Protein AF-A0A942PBW8-F1 (afdb_monomer)

Mean predicted aligned error: 14.16 Å

Structure (mmCIF, N/CA/C/O backbone):
data_AF-A0A942PBW8-F1
#
_entry.id   AF-A0A942PBW8-F1
#
loop_
_atom_site.group_PDB
_atom_site.id
_atom_site.type_symbol
_atom_site.label_atom_id
_atom_site.label_alt_id
_atom_site.label_comp_id
_atom_site.label_asym_id
_atom_site.label_entity_id
_atom_site.label_seq_id
_atom_site.pdbx_PDB_ins_code
_atom_site.Cartn_x
_atom_site.Cartn_y
_atom_site.Cartn_z
_atom_site.occupancy
_atom_site.B_iso_or_equiv
_atom_site.auth_seq_id
_atom_site.auth_comp_id
_atom_site.auth_asym_id
_atom_site.auth_atom_id
_atom_site.pdbx_PDB_model_num
ATOM 1 N N . MET A 1 1 ? 40.228 2.435 39.589 1.00 56.84 1 MET A N 1
ATOM 2 C CA . MET A 1 1 ? 38.760 2.291 39.414 1.00 56.84 1 MET A CA 1
ATOM 3 C C . MET A 1 1 ? 38.176 3.250 38.372 1.00 56.84 1 MET A C 1
ATOM 5 O O . MET A 1 1 ? 37.402 2.795 37.544 1.00 56.84 1 MET A O 1
ATOM 9 N N . LYS A 1 2 ? 38.575 4.533 38.343 1.00 53.69 2 LYS A N 1
ATOM 10 C CA . LYS A 1 2 ? 38.018 5.572 37.445 1.00 53.69 2 LYS A CA 1
ATOM 11 C C . LYS A 1 2 ? 38.124 5.253 35.937 1.00 53.69 2 LYS A C 1
ATOM 13 O O . LYS A 1 2 ? 37.176 5.472 35.195 1.00 53.69 2 LYS A O 1
ATOM 18 N N . TYR A 1 3 ? 39.224 4.639 35.500 1.00 70.75 3 TYR A N 1
ATOM 19 C CA . TYR A 1 3 ? 39.458 4.311 34.082 1.00 70.75 3 TYR A CA 1
ATOM 20 C C . TYR A 1 3 ? 38.631 3.126 33.557 1.00 70.75 3 TYR A C 1
ATOM 22 O O . TYR A 1 3 ? 38.399 3.025 32.358 1.00 70.75 3 TYR A O 1
ATOM 30 N N . LYS A 1 4 ? 38.135 2.251 34.446 1.00 67.19 4 LYS A N 1
ATOM 31 C CA . LYS A 1 4 ? 37.284 1.113 34.054 1.00 67.19 4 LYS A CA 1
ATOM 32 C C . LYS A 1 4 ? 35.895 1.583 33.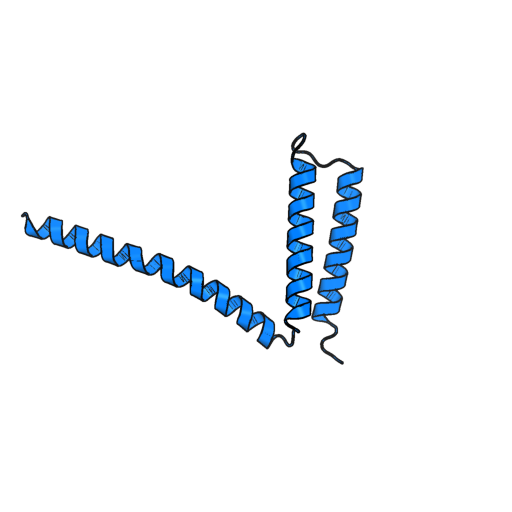609 1.00 67.19 4 LYS A C 1
ATOM 34 O O . LYS A 1 4 ? 35.336 1.031 32.672 1.00 67.19 4 LYS A O 1
ATOM 39 N N . ILE A 1 5 ? 35.374 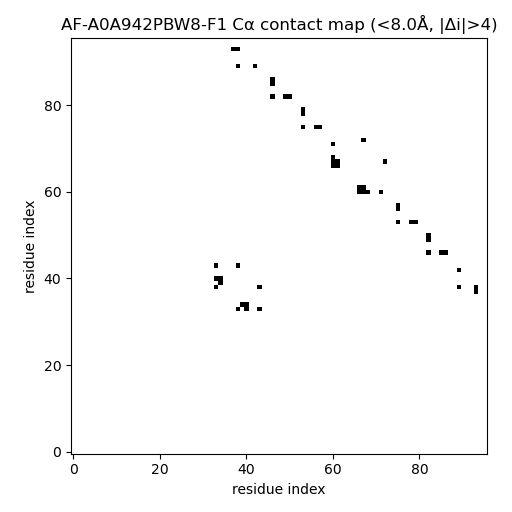2.635 34.244 1.00 73.88 5 ILE A N 1
ATOM 40 C CA . ILE A 1 5 ? 34.071 3.226 33.905 1.00 73.88 5 ILE A CA 1
ATOM 41 C C . ILE A 1 5 ? 34.147 3.940 32.549 1.00 73.88 5 ILE A C 1
ATOM 43 O O . ILE A 1 5 ? 33.272 3.750 31.710 1.00 73.88 5 ILE A O 1
ATOM 47 N N . LEU A 1 6 ? 35.230 4.684 32.292 1.00 75.50 6 LEU A N 1
ATOM 48 C CA . LEU A 1 6 ? 35.459 5.339 30.996 1.00 75.50 6 LEU A CA 1
ATOM 49 C C . LEU A 1 6 ? 35.526 4.336 29.836 1.00 75.50 6 LEU A C 1
ATOM 51 O O . LEU A 1 6 ? 34.973 4.593 28.770 1.00 75.50 6 LEU A O 1
ATOM 55 N N . PHE A 1 7 ? 36.139 3.172 30.058 1.00 78.44 7 PHE A N 1
ATOM 56 C CA . PHE A 1 7 ? 36.238 2.127 29.040 1.00 78.44 7 PHE A CA 1
ATOM 57 C C . PHE A 1 7 ? 34.873 1.513 28.680 1.00 78.44 7 PHE A C 1
ATOM 59 O O . PHE A 1 7 ? 34.594 1.258 27.512 1.00 78.44 7 PHE A O 1
ATOM 66 N N . ILE A 1 8 ? 33.988 1.337 29.668 1.00 77.75 8 ILE A N 1
ATOM 67 C CA . ILE A 1 8 ? 32.630 0.814 29.449 1.00 77.75 8 ILE A CA 1
ATOM 68 C C . ILE A 1 8 ? 31.775 1.818 28.662 1.00 77.75 8 ILE A C 1
ATOM 70 O O . ILE A 1 8 ? 31.061 1.427 27.741 1.00 77.75 8 ILE A O 1
ATOM 74 N N . VAL A 1 9 ? 31.881 3.114 28.973 1.00 78.06 9 VAL A N 1
ATOM 75 C CA . VAL A 1 9 ? 31.145 4.169 28.253 1.00 78.06 9 VAL A CA 1
ATOM 76 C C . VAL A 1 9 ? 31.608 4.281 26.796 1.00 78.06 9 VAL A C 1
ATOM 78 O O . VAL A 1 9 ? 30.777 4.435 25.903 1.00 78.06 9 VAL A O 1
ATOM 81 N N . LEU A 1 10 ? 32.912 4.134 26.539 1.00 77.38 10 LEU A N 1
ATOM 82 C CA . LEU A 1 10 ? 33.473 4.123 25.184 1.00 77.38 10 LEU A CA 1
ATOM 83 C C . LEU A 1 10 ? 33.001 2.905 24.364 1.00 77.38 10 LEU A C 1
ATOM 85 O O . LEU A 1 10 ? 32.716 3.023 23.174 1.00 77.38 10 LEU A O 1
ATOM 89 N N . LEU A 1 11 ? 32.880 1.734 24.996 1.00 72.75 11 LEU A N 1
ATOM 90 C CA . LEU A 1 11 ? 32.356 0.531 24.341 1.00 72.75 11 LEU A CA 1
ATOM 91 C C . LEU A 1 11 ? 30.863 0.652 24.002 1.00 72.75 11 LEU A C 1
ATOM 93 O O . LEU A 1 11 ? 30.449 0.235 22.919 1.00 72.75 11 LEU A O 1
ATOM 97 N N . LEU A 1 12 ? 30.056 1.253 24.884 1.00 67.56 12 LEU A N 1
ATOM 98 C CA . LEU A 1 12 ? 28.631 1.472 24.614 1.00 67.56 12 LEU A CA 1
ATOM 99 C C . LEU A 1 12 ? 28.392 2.480 23.480 1.00 67.56 12 LEU A C 1
ATOM 101 O O . LEU A 1 12 ? 27.474 2.286 22.682 1.00 67.56 12 LEU A O 1
ATOM 105 N N . SER A 1 13 ? 29.202 3.538 23.376 1.00 62.88 13 SER A N 1
ATOM 106 C CA . SER A 1 13 ? 29.034 4.544 22.320 1.00 62.88 13 SER A CA 1
ATOM 107 C C . SER A 1 13 ? 29.388 4.000 20.931 1.00 62.88 13 SER A C 1
ATOM 109 O O . SER A 1 13 ? 28.686 4.301 19.965 1.00 62.88 13 SER A O 1
ATOM 111 N N . ALA A 1 14 ? 30.394 3.126 20.823 1.00 61.94 14 ALA A N 1
ATOM 112 C CA . ALA A 1 14 ? 30.746 2.462 19.565 1.00 61.94 14 ALA A CA 1
ATOM 113 C C . ALA A 1 14 ? 29.642 1.509 19.061 1.00 61.94 14 ALA A C 1
ATOM 115 O O . ALA A 1 14 ? 29.402 1.411 17.855 1.00 61.94 14 ALA A O 1
ATOM 116 N N . ALA A 1 15 ? 28.922 0.843 19.971 1.00 59.94 15 ALA A N 1
ATOM 117 C CA . ALA A 1 15 ? 27.827 -0.059 19.613 1.00 59.94 15 ALA A CA 1
ATOM 118 C C . ALA A 1 15 ? 26.593 0.675 19.049 1.00 59.94 15 ALA A C 1
ATOM 120 O O . ALA A 1 15 ? 25.866 0.109 18.236 1.00 59.94 15 ALA A O 1
ATOM 121 N N . ALA A 1 16 ? 26.364 1.937 19.425 1.00 58.12 16 ALA A N 1
ATOM 122 C CA . ALA A 1 16 ? 25.195 2.700 18.978 1.00 58.12 16 ALA A CA 1
ATOM 123 C C . ALA A 1 16 ? 25.278 3.148 17.503 1.00 58.12 16 ALA A C 1
ATOM 125 O O . ALA A 1 16 ? 24.250 3.333 16.850 1.00 58.12 16 ALA A O 1
ATOM 126 N N . ILE A 1 17 ? 26.485 3.297 16.947 1.00 57.22 17 ILE A N 1
ATOM 127 C CA . ILE A 1 17 ? 26.686 3.838 15.589 1.00 57.22 17 ILE A CA 1
ATOM 128 C C . ILE A 1 17 ? 26.377 2.783 14.506 1.00 57.22 17 ILE A C 1
ATOM 130 O O . ILE A 1 17 ? 25.948 3.120 13.400 1.00 57.22 17 ILE A O 1
ATOM 134 N N . SER A 1 18 ? 26.514 1.491 14.819 1.00 53.28 18 SER A N 1
ATOM 135 C CA . SER A 1 18 ? 26.345 0.390 13.856 1.00 53.28 18 SER A CA 1
ATOM 136 C C . SER A 1 18 ? 24.885 0.089 13.478 1.00 53.28 18 SER A C 1
ATOM 138 O O . SER A 1 18 ? 24.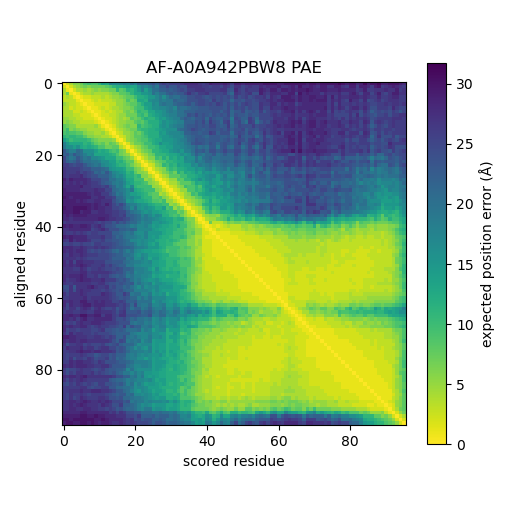633 -0.510 12.430 1.00 53.28 18 SER A O 1
ATOM 140 N N . VAL A 1 19 ? 23.907 0.552 14.267 1.00 54.81 19 VAL A N 1
ATOM 141 C CA . VAL A 1 19 ? 22.474 0.306 14.009 1.00 54.81 19 VAL A CA 1
ATOM 142 C C . VAL A 1 19 ? 21.934 1.199 12.881 1.00 54.81 19 VAL A C 1
ATOM 144 O O . VAL A 1 19 ? 21.101 0.763 12.084 1.00 54.81 19 VAL A O 1
ATOM 147 N N . ASN A 1 20 ? 22.458 2.420 12.730 1.00 52.03 20 ASN A N 1
ATOM 148 C CA . ASN A 1 20 ? 21.946 3.383 11.746 1.00 52.03 20 ASN A CA 1
ATOM 149 C C . ASN A 1 20 ? 22.427 3.112 10.308 1.00 52.03 20 ASN A C 1
ATOM 151 O O . ASN A 1 20 ? 21.723 3.442 9.351 1.00 52.03 20 ASN A O 1
ATOM 155 N N . ALA A 1 21 ? 23.576 2.453 10.122 1.00 52.91 21 ALA A N 1
ATOM 156 C CA . ALA A 1 21 ? 24.102 2.133 8.790 1.00 52.91 21 ALA A CA 1
ATOM 157 C C . ALA A 1 21 ? 23.276 1.058 8.049 1.00 52.91 21 ALA A C 1
ATOM 159 O O . ALA A 1 21 ? 23.193 1.061 6.818 1.00 52.91 21 ALA A O 1
ATOM 160 N N . GLN A 1 22 ? 22.606 0.156 8.777 1.00 52.72 22 GLN A N 1
ATOM 161 C CA . GLN A 1 22 ? 21.837 -0.940 8.171 1.00 52.72 22 GLN A CA 1
ATOM 162 C C . GLN A 1 22 ? 20.500 -0.494 7.558 1.00 52.72 22 GLN A C 1
ATOM 164 O O . GLN A 1 22 ? 19.990 -1.148 6.642 1.00 52.72 22 GLN A O 1
ATOM 169 N N . VAL A 1 23 ? 19.926 0.621 8.019 1.00 52.91 23 VAL A N 1
ATOM 170 C CA . VAL A 1 23 ? 18.627 1.109 7.526 1.00 52.91 23 VAL A CA 1
ATOM 171 C C . VAL A 1 23 ? 18.750 1.663 6.101 1.00 52.91 23 VAL A C 1
ATOM 173 O O . VAL A 1 23 ? 17.906 1.357 5.258 1.00 52.91 23 VAL A O 1
ATOM 176 N N . ASN A 1 24 ? 19.843 2.371 5.796 1.00 50.12 24 ASN A N 1
ATOM 177 C CA . ASN A 1 24 ? 20.093 2.950 4.468 1.00 50.12 24 ASN A CA 1
ATOM 178 C C . ASN A 1 24 ? 20.528 1.913 3.420 1.00 50.12 24 ASN A C 1
ATOM 180 O O . ASN A 1 24 ? 20.240 2.064 2.233 1.00 50.12 24 ASN A O 1
ATOM 184 N N . HIS A 1 25 ? 21.174 0.821 3.836 1.00 50.88 25 HIS A N 1
ATOM 185 C CA . HIS A 1 25 ? 21.533 -0.257 2.912 1.00 50.88 25 HIS A CA 1
ATOM 186 C C . HIS A 1 25 ? 20.300 -1.051 2.447 1.00 50.88 25 HIS A C 1
ATOM 188 O O . HIS A 1 25 ? 20.176 -1.392 1.271 1.00 50.88 25 HIS A O 1
ATOM 194 N N . ARG A 1 26 ? 19.325 -1.297 3.336 1.00 51.44 26 ARG A N 1
ATOM 195 C CA . ARG A 1 26 ? 18.097 -2.041 2.988 1.00 51.44 26 ARG A CA 1
ATOM 196 C C . ARG A 1 26 ? 17.217 -1.322 1.963 1.00 51.44 26 ARG A C 1
ATOM 198 O O . ARG A 1 26 ? 16.574 -1.990 1.150 1.00 51.44 26 ARG A O 1
ATOM 205 N N . SER A 1 27 ? 17.162 0.008 1.990 1.00 51.09 27 SER A N 1
ATOM 206 C CA . SER A 1 27 ? 16.411 0.801 1.008 1.00 51.09 27 SER A CA 1
ATOM 207 C C . SER A 1 27 ? 17.038 0.718 -0.387 1.00 51.09 27 SER A C 1
ATOM 209 O O . SER A 1 27 ? 16.310 0.487 -1.354 1.00 51.09 27 SER A O 1
ATOM 211 N N . HIS A 1 28 ? 18.368 0.800 -0.490 1.00 50.25 28 HIS A N 1
ATOM 212 C CA . HIS A 1 28 ? 19.083 0.653 -1.764 1.00 50.25 28 HIS A CA 1
ATOM 213 C C . HIS A 1 28 ? 19.009 -0.769 -2.339 1.00 50.25 28 HIS A C 1
ATOM 215 O O . HIS A 1 28 ? 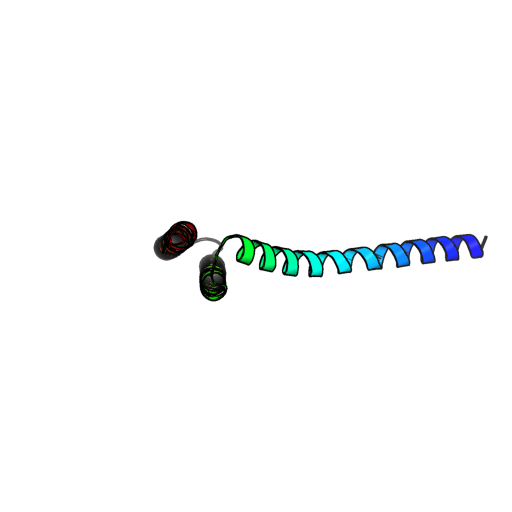18.738 -0.935 -3.530 1.00 50.25 28 HIS A O 1
ATOM 221 N N . VAL A 1 29 ? 19.161 -1.805 -1.505 1.00 53.28 29 VAL A N 1
ATOM 222 C CA . VAL A 1 29 ? 19.092 -3.207 -1.959 1.00 53.28 29 VAL A CA 1
ATOM 223 C C . VAL A 1 29 ? 17.700 -3.554 -2.495 1.00 53.28 29 VAL A C 1
ATOM 225 O O . VAL A 1 29 ? 17.589 -4.204 -3.533 1.00 53.28 29 VAL A O 1
ATOM 228 N N . ARG A 1 30 ? 16.622 -3.062 -1.864 1.00 51.03 30 ARG A N 1
ATOM 229 C CA . ARG A 1 30 ? 15.251 -3.262 -2.374 1.00 51.03 30 ARG A CA 1
ATOM 230 C C . ARG A 1 30 ? 15.041 -2.630 -3.749 1.00 51.03 30 ARG A C 1
ATOM 232 O O . ARG A 1 30 ? 14.415 -3.258 -4.605 1.00 51.03 30 A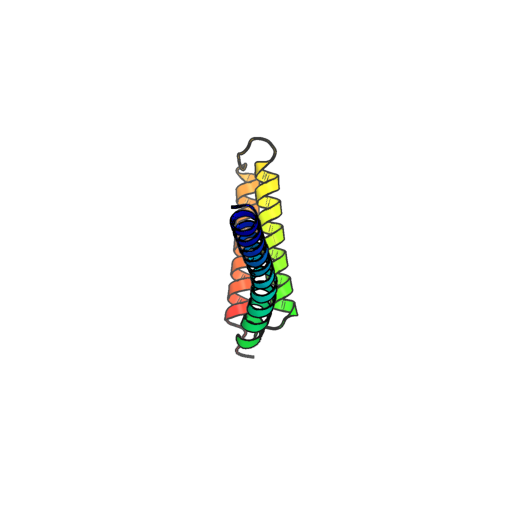RG A O 1
ATOM 239 N N . ALA A 1 31 ? 15.580 -1.431 -3.970 1.00 50.31 31 ALA A N 1
ATOM 240 C CA . ALA A 1 31 ? 15.508 -0.759 -5.265 1.00 50.31 31 ALA A CA 1
ATOM 241 C C . ALA A 1 31 ? 16.273 -1.537 -6.354 1.00 50.31 31 ALA A C 1
ATOM 243 O O . ALA A 1 31 ? 15.749 -1.732 -7.448 1.00 50.31 31 ALA A O 1
ATOM 244 N N . GLN A 1 32 ? 17.457 -2.077 -6.044 1.00 51.12 32 GLN A N 1
ATOM 245 C CA . GLN A 1 32 ? 18.224 -2.901 -6.990 1.00 51.12 32 GLN A CA 1
ATOM 246 C C . GLN A 1 32 ? 17.572 -4.261 -7.286 1.00 51.12 32 GLN A C 1
ATOM 248 O O . GLN A 1 32 ? 17.571 -4.699 -8.437 1.00 51.12 32 GLN A O 1
ATOM 253 N N . THR A 1 33 ? 16.958 -4.924 -6.298 1.00 51.06 33 THR A N 1
ATOM 254 C CA . THR A 1 33 ? 16.245 -6.195 -6.543 1.00 51.06 33 THR A CA 1
ATOM 255 C C . THR A 1 33 ? 15.030 -6.042 -7.458 1.00 51.06 33 THR A C 1
ATOM 257 O O . THR A 1 33 ? 14.698 -6.980 -8.178 1.00 51.06 33 THR A O 1
ATOM 260 N N . GLN A 1 34 ? 14.389 -4.868 -7.484 1.00 50.38 34 GLN A N 1
ATOM 261 C CA . GLN A 1 34 ? 13.299 -4.595 -8.425 1.00 50.38 34 GLN A CA 1
ATOM 262 C C . GLN A 1 34 ? 13.816 -4.513 -9.870 1.00 50.38 34 GLN A C 1
ATOM 264 O O . GLN A 1 34 ? 13.184 -5.058 -10.766 1.00 50.38 34 GLN A O 1
ATOM 269 N N . ILE A 1 35 ? 15.002 -3.940 -10.090 1.00 50.41 35 ILE A N 1
ATOM 270 C CA . ILE A 1 35 ? 15.615 -3.797 -11.422 1.00 50.41 35 ILE A CA 1
ATOM 271 C C . ILE A 1 35 ? 16.061 -5.160 -11.983 1.00 50.41 35 ILE A C 1
ATOM 273 O O . ILE A 1 35 ? 15.818 -5.461 -13.149 1.00 50.41 35 ILE A O 1
ATOM 277 N N . ARG A 1 36 ? 16.632 -6.041 -11.146 1.00 49.72 36 ARG A N 1
ATOM 278 C CA . ARG A 1 36 ? 17.045 -7.401 -11.560 1.00 49.72 36 ARG A CA 1
ATOM 279 C C . ARG A 1 36 ? 15.888 -8.306 -11.980 1.00 49.72 36 ARG A C 1
ATOM 281 O O . ARG A 1 36 ? 16.102 -9.284 -12.685 1.00 49.72 36 ARG A O 1
ATOM 288 N N . ALA A 1 37 ? 14.669 -7.982 -11.566 1.00 55.41 37 ALA A N 1
ATOM 289 C CA . ALA A 1 37 ? 13.485 -8.705 -11.981 1.00 55.41 37 ALA A CA 1
ATOM 290 C C . ALA A 1 37 ? 12.938 -8.231 -13.342 1.00 55.41 37 ALA A C 1
ATOM 292 O O . ALA A 1 37 ? 11.857 -8.670 -13.693 1.00 55.41 37 ALA A O 1
ATOM 293 N N . GLY A 1 38 ? 13.627 -7.402 -14.135 1.00 54.72 38 GLY A N 1
ATOM 294 C CA . GLY A 1 38 ? 13.133 -7.012 -15.470 1.00 54.72 38 GLY A CA 1
ATOM 295 C C . GLY A 1 38 ? 11.897 -6.112 -15.405 1.00 54.72 38 GLY A C 1
ATOM 296 O O . GLY A 1 38 ? 10.984 -6.223 -16.212 1.00 54.72 38 GLY A O 1
ATOM 297 N N . ILE A 1 39 ? 11.839 -5.272 -14.377 1.00 63.22 39 ILE A N 1
ATOM 298 C CA . ILE A 1 39 ? 10.730 -4.366 -14.110 1.00 63.22 39 ILE A CA 1
ATOM 299 C C . ILE A 1 39 ? 11.154 -2.947 -14.491 1.00 63.22 39 ILE A C 1
ATOM 301 O O . ILE A 1 39 ? 12.203 -2.474 -14.047 1.00 63.22 39 ILE A O 1
ATOM 305 N N . SER A 1 40 ? 10.302 -2.229 -15.228 1.00 71.12 40 SER A N 1
ATOM 306 C CA . SER A 1 40 ? 10.491 -0.794 -15.454 1.00 71.12 40 SER A CA 1
ATOM 307 C C . SER A 1 40 ? 10.299 -0.011 -14.151 1.00 71.12 40 SER A C 1
ATOM 309 O O . SER A 1 40 ? 9.312 -0.193 -13.429 1.00 71.12 40 SER A O 1
ATOM 311 N N . GLN A 1 41 ? 11.226 0.904 -13.848 1.00 70.44 41 GLN A N 1
ATOM 312 C CA . GLN A 1 41 ? 11.161 1.742 -12.643 1.00 70.44 41 GLN A CA 1
ATOM 313 C C . GLN A 1 41 ? 9.829 2.504 -12.532 1.00 70.44 41 GLN A C 1
ATOM 315 O O . GLN A 1 41 ? 9.288 2.639 -11.433 1.00 70.44 41 GLN A O 1
ATOM 320 N N . GLY A 1 42 ? 9.260 2.942 -13.661 1.00 72.00 42 GLY A N 1
ATOM 321 C CA . GLY A 1 42 ? 7.980 3.653 -13.691 1.00 72.00 42 GLY A CA 1
ATOM 322 C C . GLY A 1 42 ? 6.791 2.780 -13.281 1.00 72.00 42 GLY A C 1
ATOM 323 O O . GLY A 1 42 ? 5.887 3.236 -12.579 1.00 72.00 42 GLY A O 1
ATOM 324 N N . GLU A 1 43 ? 6.796 1.502 -13.652 1.00 74.75 43 GLU A N 1
ATOM 325 C CA . GLU A 1 43 ? 5.729 0.566 -13.287 1.00 74.75 43 GLU A CA 1
ATOM 326 C C . GLU A 1 43 ? 5.816 0.157 -11.816 1.00 74.75 43 GLU A C 1
ATOM 328 O O . GLU A 1 43 ? 4.800 0.123 -11.115 1.00 74.75 43 GLU A O 1
ATOM 333 N N . ALA A 1 44 ? 7.035 -0.073 -11.314 1.00 78.25 44 ALA A N 1
ATOM 334 C CA . ALA A 1 44 ? 7.272 -0.322 -9.893 1.00 78.25 44 ALA A CA 1
ATOM 335 C C . ALA A 1 44 ? 6.814 0.867 -9.038 1.00 78.25 44 ALA A C 1
ATOM 337 O O . ALA A 1 44 ? 6.190 0.686 -7.987 1.00 78.25 44 ALA A O 1
ATOM 338 N N . PHE A 1 45 ? 7.086 2.087 -9.510 1.00 83.12 45 PHE A N 1
ATOM 339 C CA . PHE A 1 45 ? 6.655 3.323 -8.871 1.00 83.12 45 PHE A CA 1
ATOM 340 C C . PHE A 1 45 ? 5.127 3.441 -8.823 1.00 83.12 45 PHE A C 1
ATOM 342 O O . PHE A 1 45 ? 4.567 3.670 -7.748 1.00 83.12 45 PHE A O 1
ATOM 349 N N . ARG A 1 46 ? 4.435 3.195 -9.944 1.00 83.75 46 ARG A N 1
ATOM 350 C CA . ARG A 1 46 ? 2.961 3.182 -9.992 1.00 83.75 46 ARG A CA 1
ATOM 351 C C . ARG A 1 46 ? 2.370 2.161 -9.023 1.00 83.75 46 ARG A C 1
ATOM 353 O O . ARG A 1 46 ? 1.486 2.506 -8.242 1.00 83.75 46 ARG A O 1
ATOM 360 N N . LEU A 1 47 ? 2.886 0.930 -9.008 1.00 85.00 47 LEU A N 1
ATOM 361 C CA . LEU A 1 47 ? 2.394 -0.113 -8.105 1.00 85.00 47 LEU A CA 1
ATOM 362 C C . LEU A 1 47 ? 2.609 0.261 -6.631 1.00 85.00 47 LEU A C 1
ATOM 364 O O . LEU A 1 47 ? 1.750 0.007 -5.784 1.00 85.00 47 LEU A O 1
ATOM 368 N N . ARG A 1 48 ? 3.747 0.887 -6.316 1.00 86.56 48 ARG A N 1
ATOM 369 C CA . ARG A 1 48 ? 4.036 1.389 -4.970 1.00 86.56 48 ARG A CA 1
ATOM 370 C C . ARG A 1 48 ? 3.035 2.463 -4.548 1.00 86.56 48 ARG A C 1
ATOM 372 O O . ARG A 1 48 ? 2.541 2.386 -3.425 1.00 86.56 48 ARG A O 1
ATOM 379 N N . HIS A 1 49 ? 2.721 3.408 -5.431 1.00 89.06 49 HIS A N 1
ATOM 380 C CA . HIS A 1 49 ? 1.714 4.437 -5.174 1.00 89.06 49 HIS A CA 1
ATOM 381 C C . HIS A 1 49 ? 0.334 3.832 -4.921 1.00 89.06 49 HIS A C 1
ATOM 383 O O . HIS A 1 49 ? -0.238 4.068 -3.863 1.00 89.06 49 HIS A O 1
ATOM 389 N N . MET A 1 50 ? -0.128 2.922 -5.785 1.00 86.94 50 MET A N 1
ATOM 390 C CA . MET A 1 50 ? -1.413 2.236 -5.590 1.00 86.94 50 MET A CA 1
ATOM 391 C C . MET A 1 50 ? -1.500 1.516 -4.234 1.00 86.94 50 MET A C 1
ATOM 393 O O . MET A 1 50 ? -2.537 1.536 -3.573 1.00 86.94 50 MET A O 1
ATOM 397 N N . LYS A 1 51 ? -0.406 0.882 -3.786 1.00 89.00 51 LYS A N 1
ATOM 398 C CA . LYS A 1 51 ? -0.347 0.235 -2.464 1.00 89.00 51 LYS A CA 1
ATOM 399 C C . LYS A 1 51 ? -0.419 1.252 -1.318 1.00 89.00 51 LYS A C 1
ATOM 401 O O . LYS A 1 51 ? -1.013 0.953 -0.283 1.00 89.00 51 LYS A O 1
ATOM 406 N N . GLN A 1 52 ? 0.194 2.426 -1.476 1.00 92.69 52 GLN A N 1
ATOM 407 C CA . GLN A 1 52 ? 0.120 3.503 -0.485 1.00 92.69 52 GLN A CA 1
ATOM 408 C C . GLN A 1 52 ? -1.281 4.107 -0.409 1.00 92.69 52 GLN A C 1
ATOM 410 O O . GLN A 1 52 ? -1.783 4.289 0.699 1.00 92.69 52 GLN A O 1
ATOM 415 N N . ASP A 1 53 ? -1.919 4.349 -1.549 1.00 92.69 53 ASP A N 1
ATOM 416 C CA . ASP A 1 53 ? -3.260 4.929 -1.610 1.00 92.69 53 ASP A CA 1
ATOM 4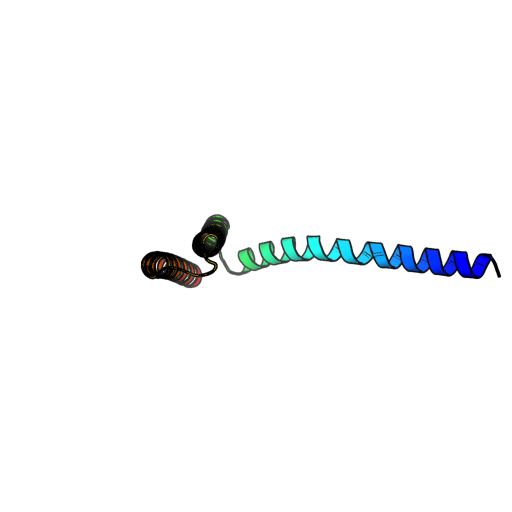17 C C . ASP A 1 53 ? -4.296 3.977 -1.005 1.00 92.69 53 ASP A C 1
ATOM 419 O O . ASP A 1 53 ? -5.013 4.367 -0.088 1.00 92.69 53 ASP A O 1
ATOM 423 N N . LEU A 1 54 ? -4.254 2.682 -1.350 1.00 91.94 54 LEU A N 1
ATOM 424 C CA . LEU A 1 54 ? -5.126 1.674 -0.731 1.00 91.94 54 LEU A CA 1
ATOM 425 C C . LEU A 1 54 ? -4.962 1.617 0.798 1.00 91.94 54 LEU A C 1
ATOM 427 O O . LEU A 1 54 ? -5.930 1.423 1.535 1.00 91.94 54 LEU A O 1
ATOM 431 N N . ARG A 1 55 ? -3.729 1.781 1.298 1.00 93.19 55 ARG A N 1
ATOM 432 C CA . ARG A 1 55 ? -3.461 1.823 2.742 1.00 93.19 55 ARG A CA 1
ATOM 433 C C . ARG A 1 55 ? -4.038 3.085 3.379 1.00 93.19 55 ARG A C 1
ATOM 435 O O . ARG A 1 55 ? -4.586 2.997 4.474 1.00 93.19 55 ARG A O 1
ATOM 442 N N . ARG A 1 56 ? -3.901 4.241 2.727 1.00 93.88 56 ARG A N 1
ATOM 443 C CA . ARG A 1 56 ? -4.475 5.508 3.201 1.00 93.88 56 ARG A CA 1
ATOM 444 C C . ARG A 1 56 ? -5.996 5.435 3.242 1.00 93.88 56 ARG A C 1
ATOM 446 O O . ARG A 1 56 ? -6.568 5.792 4.265 1.00 93.88 56 ARG A O 1
ATOM 453 N N . ASP A 1 57 ? -6.623 4.895 2.204 1.00 91.00 57 ASP A N 1
ATOM 454 C CA . ASP A 1 57 ? -8.075 4.720 2.140 1.00 91.00 57 ASP A CA 1
ATOM 455 C C . ASP A 1 57 ? -8.577 3.778 3.233 1.00 91.00 57 ASP A C 1
ATOM 457 O O . ASP A 1 57 ? -9.579 4.061 3.883 1.00 91.00 57 ASP A O 1
ATOM 461 N N . TYR A 1 58 ? -7.850 2.689 3.499 1.00 91.88 58 TYR A N 1
ATOM 462 C CA . TYR A 1 58 ? -8.174 1.778 4.595 1.00 91.88 58 TYR A CA 1
ATOM 463 C C . TYR A 1 58 ? -8.113 2.477 5.959 1.00 91.88 58 TYR A C 1
ATOM 465 O O . TYR A 1 58 ? -9.001 2.301 6.792 1.00 91.88 58 TYR A O 1
ATOM 473 N N . LEU A 1 59 ? -7.065 3.271 6.196 1.00 91.94 59 LEU A N 1
ATOM 474 C CA . LEU A 1 59 ? -6.917 4.028 7.439 1.00 91.94 59 LEU A CA 1
ATOM 475 C C . LEU A 1 59 ? -8.006 5.094 7.578 1.00 91.94 59 LEU A C 1
ATOM 477 O O . LEU A 1 59 ? -8.565 5.234 8.660 1.00 91.94 59 LEU A O 1
ATOM 481 N N . ARG A 1 60 ? -8.340 5.792 6.486 1.00 90.12 60 ARG A N 1
ATOM 482 C CA . ARG A 1 60 ? -9.405 6.799 6.453 1.00 90.12 60 ARG A CA 1
ATOM 483 C C . ARG A 1 60 ? -10.774 6.182 6.722 1.00 90.12 60 ARG A C 1
ATOM 485 O O . ARG A 1 60 ? -11.511 6.728 7.528 1.00 90.12 60 ARG A O 1
ATOM 492 N N . ALA A 1 61 ? -11.087 5.038 6.116 1.00 88.50 61 ALA A N 1
ATOM 493 C CA . ALA A 1 61 ? -12.333 4.322 6.394 1.00 88.50 61 ALA A CA 1
ATOM 494 C C . ALA A 1 61 ? -12.439 3.953 7.883 1.00 88.50 61 ALA A C 1
ATOM 496 O O . ALA A 1 61 ? -13.490 4.085 8.492 1.00 88.50 61 ALA A O 1
ATOM 497 N N . LYS A 1 62 ? -11.313 3.580 8.503 1.00 90.25 62 LYS A N 1
ATOM 498 C CA . LYS A 1 62 ? -11.252 3.201 9.918 1.00 90.25 62 LYS A CA 1
ATOM 499 C C . LYS A 1 62 ? -11.226 4.390 10.897 1.00 90.25 62 LYS A C 1
ATOM 501 O O . LYS A 1 62 ? -11.308 4.170 12.102 1.00 90.25 62 LYS A O 1
ATOM 506 N N . MET A 1 63 ? -11.071 5.630 10.430 1.00 87.06 63 MET A N 1
ATOM 507 C CA . MET A 1 63 ? -10.847 6.788 11.311 1.00 87.06 63 MET A CA 1
ATOM 508 C C . MET A 1 63 ? -12.072 7.190 12.135 1.00 87.06 63 MET A C 1
ATOM 510 O O . MET A 1 63 ? -11.890 7.714 13.229 1.00 87.06 63 MET A O 1
ATOM 514 N N . ASN A 1 64 ? -13.286 6.978 11.624 1.00 80.12 64 ASN A N 1
ATOM 515 C CA . ASN A 1 64 ? -14.489 7.534 12.246 1.00 80.12 64 ASN A CA 1
ATOM 516 C C . ASN A 1 64 ? -14.942 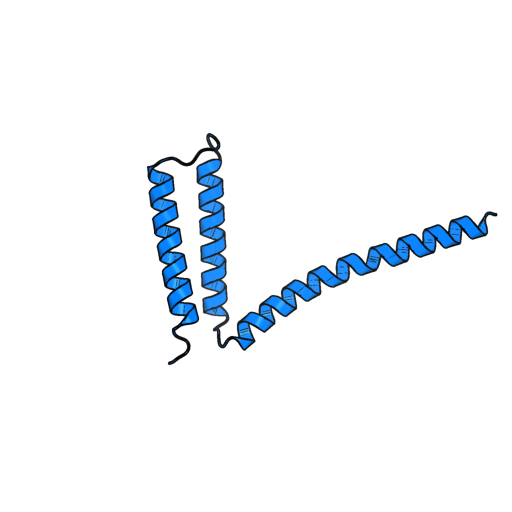6.725 13.470 1.00 80.12 64 ASN A C 1
ATOM 518 O O . ASN A 1 64 ? -15.053 7.269 14.562 1.00 80.12 64 ASN A O 1
ATOM 522 N N . ASP A 1 65 ? -15.185 5.425 13.304 1.00 86.31 65 ASP A N 1
ATOM 523 C CA . ASP A 1 65 ? -15.732 4.541 14.346 1.00 86.31 65 ASP A CA 1
ATOM 524 C C . ASP A 1 65 ? -14.854 3.302 14.602 1.00 86.31 65 ASP A C 1
ATOM 526 O O . ASP A 1 65 ? -15.246 2.361 15.298 1.00 86.31 65 ASP A O 1
ATOM 530 N N . GLY A 1 66 ? -13.654 3.262 14.013 1.00 87.81 66 GLY A N 1
ATOM 531 C CA . GLY A 1 66 ? -12.771 2.101 14.077 1.00 87.81 66 GLY A CA 1
ATOM 532 C C . GLY A 1 66 ? -13.240 0.911 13.232 1.00 87.81 66 GLY A C 1
ATOM 533 O O . GLY A 1 66 ? -12.558 -0.123 13.208 1.00 87.81 66 GLY A O 1
ATOM 534 N N . ARG A 1 67 ? -14.376 1.030 12.537 1.00 91.69 67 ARG A N 1
ATOM 535 C CA . ARG A 1 67 ? -14.955 0.013 11.660 1.00 91.69 67 ARG A CA 1
ATOM 536 C C . ARG A 1 67 ? -14.863 0.493 10.216 1.00 91.69 67 ARG A C 1
ATOM 538 O O . ARG A 1 67 ? -14.377 1.569 9.918 1.00 91.69 67 ARG A O 1
ATOM 545 N N . ILE A 1 68 ? -15.209 -0.400 9.298 1.00 90.31 68 ILE A N 1
ATOM 546 C CA . ILE A 1 68 ? -15.245 -0.103 7.867 1.00 90.31 68 ILE A CA 1
ATOM 547 C C . ILE A 1 68 ? -16.653 -0.433 7.418 1.00 90.31 68 ILE A C 1
ATOM 549 O O . ILE A 1 68 ? -17.071 -1.597 7.507 1.00 90.31 68 ILE A O 1
ATOM 553 N N . GLY A 1 69 ? -17.364 0.582 6.944 1.00 92.25 69 GLY A N 1
ATOM 554 C CA . GLY A 1 69 ? -18.730 0.451 6.474 1.00 92.25 69 GLY A CA 1
ATOM 555 C C . GLY A 1 69 ? -18.841 -0.492 5.269 1.00 92.25 69 GLY A C 1
ATOM 556 O O . GLY A 1 69 ? -17.858 -0.771 4.574 1.00 92.25 69 GLY A O 1
ATOM 557 N N . PRO A 1 70 ? -20.046 -0.998 4.963 1.00 93.25 70 PRO A N 1
ATOM 558 C CA . PRO A 1 70 ? -20.251 -1.910 3.838 1.00 93.25 70 PRO A CA 1
ATOM 559 C C . PRO A 1 70 ? -19.897 -1.273 2.484 1.00 93.25 70 PRO A C 1
ATOM 561 O O . PRO A 1 70 ? -19.339 -1.950 1.618 1.00 93.25 70 PRO A O 1
ATOM 564 N N . LEU A 1 71 ? -20.170 0.023 2.303 1.00 92.06 71 LEU A N 1
ATOM 565 C CA . LEU A 1 71 ? -19.825 0.762 1.082 1.00 92.06 71 LEU A CA 1
ATOM 566 C C . LEU A 1 71 ? -18.312 0.966 0.945 1.00 92.06 71 LEU A C 1
ATOM 568 O O . LEU A 1 71 ? -17.737 0.639 -0.093 1.00 92.06 71 LEU A O 1
ATOM 572 N N . GLU A 1 72 ? -17.650 1.409 2.011 1.00 90.94 72 GLU A N 1
ATOM 573 C CA . GLU A 1 72 ? -16.193 1.584 2.052 1.00 90.94 72 GLU A CA 1
ATOM 574 C C . GLU A 1 72 ? -15.474 0.258 1.815 1.00 90.94 72 GLU A C 1
ATOM 576 O O . GLU A 1 72 ? -14.528 0.180 1.035 1.00 90.94 72 GLU A O 1
ATOM 581 N N . ARG A 1 73 ? -15.975 -0.829 2.413 1.00 93.56 73 ARG A N 1
ATOM 582 C CA . ARG A 1 73 ? -15.458 -2.178 2.181 1.00 93.56 73 ARG A CA 1
ATOM 583 C C . ARG A 1 73 ? -15.562 -2.566 0.707 1.00 93.56 73 ARG A C 1
ATOM 585 O O . ARG A 1 73 ? -14.606 -3.122 0.170 1.00 93.56 73 ARG A O 1
ATOM 592 N N . ARG A 1 74 ? -16.688 -2.283 0.039 1.00 94.94 74 ARG A N 1
ATOM 593 C CA . ARG A 1 74 ? -16.843 -2.542 -1.405 1.00 94.94 74 ARG A CA 1
ATOM 594 C C . ARG A 1 74 ? -15.830 -1.742 -2.222 1.00 94.94 74 ARG A C 1
ATOM 596 O O . ARG A 1 74 ? -15.184 -2.329 -3.087 1.00 94.94 74 ARG A O 1
ATOM 603 N N . HIS A 1 75 ? -15.650 -0.460 -1.913 1.00 93.56 75 HIS A N 1
ATOM 604 C CA . HIS A 1 75 ? -14.665 0.394 -2.579 1.00 93.56 75 HIS A CA 1
ATOM 605 C C . HIS A 1 75 ? -13.233 -0.138 -2.395 1.00 93.56 75 HIS A C 1
ATOM 607 O O . HIS A 1 75 ? -12.533 -0.399 -3.372 1.00 93.56 75 HIS A O 1
ATOM 613 N N . LEU A 1 76 ? -12.831 -0.434 -1.155 1.00 93.31 76 LEU A N 1
ATOM 614 C CA . LEU A 1 76 ? -11.517 -1.001 -0.836 1.00 93.31 76 LEU A CA 1
ATOM 615 C C . LEU A 1 76 ? -11.270 -2.338 -1.546 1.00 93.31 76 LEU A C 1
ATOM 617 O O . LEU A 1 76 ? -10.158 -2.610 -1.998 1.00 93.31 76 LEU A O 1
ATOM 621 N N . LEU A 1 77 ? -12.296 -3.184 -1.676 1.00 95.00 77 LEU A N 1
ATOM 622 C CA . LEU A 1 77 ? -12.194 -4.438 -2.423 1.00 95.00 77 LEU A CA 1
ATOM 623 C C . LEU A 1 77 ? -12.023 -4.206 -3.928 1.00 95.00 77 LEU A C 1
ATOM 625 O O . LEU A 1 77 ? -11.254 -4.931 -4.562 1.00 95.00 77 LEU A O 1
ATOM 629 N N . GLN A 1 78 ? -12.714 -3.223 -4.505 1.00 95.62 78 GLN A N 1
ATOM 630 C CA . GLN A 1 78 ? -12.537 -2.856 -5.910 1.00 95.62 78 GLN A CA 1
ATOM 631 C C . GLN A 1 78 ? -11.118 -2.342 -6.171 1.00 95.62 78 GLN A C 1
ATOM 633 O O . GLN A 1 78 ? -10.448 -2.858 -7.068 1.00 95.62 78 GLN A O 1
ATOM 638 N N . GLU A 1 79 ? -10.623 -1.412 -5.353 1.00 92.94 79 GLU A N 1
ATOM 639 C CA . GLU A 1 79 ? -9.258 -0.883 -5.460 1.00 92.94 79 GLU A CA 1
ATOM 640 C C . GLU A 1 79 ? -8.202 -1.977 -5.253 1.00 92.94 79 GLU A C 1
ATOM 642 O O . GLU A 1 79 ? -7.258 -2.109 -6.037 1.00 92.94 79 GLU A O 1
ATOM 647 N N . LYS A 1 80 ? -8.416 -2.878 -4.285 1.00 92.81 80 LYS A N 1
ATOM 648 C CA . LYS A 1 80 ? -7.558 -4.054 -4.092 1.00 92.81 80 LYS A CA 1
ATOM 649 C C . LYS A 1 80 ? -7.510 -4.939 -5.338 1.00 92.81 80 LYS A C 1
ATOM 651 O O . LYS A 1 80 ? -6.427 -5.369 -5.729 1.00 92.81 80 LYS A O 1
ATOM 656 N N . ARG A 1 81 ? -8.651 -5.208 -5.981 1.00 94.00 81 ARG A N 1
ATOM 657 C CA . ARG A 1 81 ? -8.706 -6.012 -7.216 1.00 94.00 81 ARG A CA 1
ATOM 658 C C . ARG A 1 81 ? -7.987 -5.322 -8.374 1.00 94.00 81 ARG A C 1
ATOM 660 O O . ARG A 1 81 ? -7.268 -5.993 -9.112 1.00 94.00 81 ARG A O 1
ATOM 667 N N . LYS A 1 82 ? -8.143 -4.002 -8.533 1.00 91.00 82 LYS A N 1
ATOM 668 C CA . LYS A 1 82 ? -7.400 -3.221 -9.539 1.00 91.00 82 LYS A CA 1
ATOM 669 C C . LYS A 1 82 ? -5.893 -3.334 -9.308 1.00 91.00 82 LYS A C 1
ATOM 671 O O . LYS A 1 82 ? -5.162 -3.656 -10.241 1.00 91.00 82 LYS A O 1
ATOM 676 N N . MET A 1 83 ? -5.448 -3.163 -8.063 1.00 90.44 83 MET A N 1
ATOM 677 C CA . MET A 1 83 ? -4.043 -3.304 -7.677 1.00 90.44 83 MET A CA 1
ATOM 678 C C . MET A 1 83 ? -3.514 -4.722 -7.931 1.00 90.44 83 MET A C 1
ATOM 680 O O . MET A 1 83 ? -2.442 -4.869 -8.506 1.00 90.44 83 MET A O 1
ATOM 684 N N . GLN A 1 84 ? -4.281 -5.767 -7.610 1.00 88.12 84 GLN A N 1
ATOM 685 C CA . GLN A 1 84 ? -3.898 -7.155 -7.897 1.00 88.12 84 GLN A CA 1
ATOM 686 C C . GLN A 1 84 ? -3.783 -7.437 -9.398 1.00 88.12 84 GLN A C 1
ATOM 688 O O . GLN A 1 84 ? -2.854 -8.117 -9.822 1.00 88.12 84 GLN A O 1
ATOM 693 N N . ARG A 1 85 ? -4.698 -6.903 -10.217 1.00 88.19 85 ARG A N 1
ATOM 694 C CA . ARG A 1 85 ? -4.609 -7.005 -11.682 1.00 88.19 85 ARG A CA 1
ATOM 695 C C . ARG A 1 85 ? -3.387 -6.267 -12.217 1.00 88.19 85 ARG A C 1
ATOM 697 O O . ARG A 1 85 ? -2.707 -6.798 -13.089 1.00 88.19 85 ARG A O 1
ATOM 704 N N . ALA A 1 86 ? -3.097 -5.077 -11.691 1.00 85.12 86 ALA A N 1
ATOM 705 C CA . ALA A 1 86 ? -1.888 -4.335 -12.029 1.00 85.12 86 ALA A CA 1
ATOM 706 C C . ALA A 1 86 ? -0.629 -5.128 -11.643 1.00 85.12 86 ALA A C 1
ATOM 708 O O . ALA A 1 86 ? 0.263 -5.271 -12.465 1.00 85.12 86 ALA A O 1
ATOM 709 N N . GLU A 1 87 ? -0.593 -5.730 -10.451 1.00 83.69 87 GLU A N 1
ATOM 710 C CA . GLU A 1 87 ? 0.505 -6.585 -9.982 1.00 83.69 87 GLU A CA 1
ATOM 711 C C . GLU A 1 87 ? 0.646 -7.885 -10.791 1.00 83.69 87 GLU A C 1
ATOM 713 O O . GLU A 1 87 ? 1.753 -8.386 -10.982 1.00 83.69 87 GLU A O 1
ATOM 718 N N . PHE A 1 88 ? -0.463 -8.454 -11.267 1.00 84.50 88 PHE A N 1
ATOM 719 C CA . PHE A 1 88 ? -0.458 -9.607 -12.164 1.00 84.50 88 PHE A CA 1
ATOM 720 C C . PHE A 1 88 ? 0.121 -9.230 -13.529 1.00 84.50 88 PHE A C 1
ATOM 722 O O . PHE A 1 88 ? 1.096 -9.838 -13.959 1.00 84.50 88 PHE A O 1
ATOM 729 N N . ARG A 1 89 ? -0.403 -8.177 -14.172 1.00 81.00 89 ARG A N 1
ATOM 730 C CA . ARG A 1 89 ? 0.144 -7.665 -15.440 1.00 81.00 89 ARG A CA 1
ATOM 731 C C . ARG A 1 89 ? 1.621 -7.321 -15.296 1.00 81.00 89 ARG A C 1
ATOM 733 O O . ARG A 1 89 ? 2.415 -7.741 -16.114 1.00 81.00 89 ARG A O 1
ATOM 740 N N . PHE A 1 90 ? 2.002 -6.668 -14.208 1.00 75.62 90 PHE A N 1
ATOM 741 C CA . PHE A 1 90 ? 3.388 -6.338 -13.885 1.00 75.62 90 PHE A CA 1
ATOM 742 C C . PHE A 1 90 ? 4.312 -7.558 -13.773 1.00 75.62 90 PHE A C 1
ATOM 744 O O . PHE A 1 90 ? 5.473 -7.504 -14.164 1.00 75.62 90 PHE A O 1
ATOM 751 N N . ARG A 1 91 ? 3.817 -8.679 -13.237 1.00 73.75 91 ARG A N 1
ATOM 752 C CA . ARG A 1 91 ? 4.600 -9.919 -13.147 1.00 73.75 91 ARG A CA 1
ATOM 753 C C . ARG A 1 91 ? 4.682 -10.670 -14.476 1.00 73.75 91 ARG A C 1
ATOM 755 O O . ARG A 1 91 ? 5.700 -11.315 -14.713 1.00 73.75 91 ARG A O 1
ATOM 762 N N . HIS A 1 92 ? 3.640 -10.589 -15.305 1.00 74.12 92 HIS A N 1
ATOM 763 C CA . HIS A 1 92 ? 3.465 -11.430 -16.494 1.00 74.12 92 HIS A CA 1
ATOM 764 C C . HIS A 1 92 ? 3.707 -10.726 -17.843 1.00 74.12 92 HIS A C 1
ATOM 766 O O . HIS A 1 92 ? 4.018 -11.411 -18.809 1.00 74.12 92 HIS A O 1
ATOM 772 N N . ASN A 1 93 ? 3.663 -9.391 -17.929 1.00 65.94 93 ASN A N 1
ATOM 773 C CA . ASN A 1 93 ? 4.000 -8.627 -19.145 1.00 65.94 93 ASN A CA 1
ATOM 774 C C . ASN A 1 93 ? 5.515 -8.525 -19.410 1.00 65.94 93 ASN A C 1
ATOM 776 O O . ASN A 1 93 ? 5.925 -7.798 -20.303 1.00 65.94 93 ASN A O 1
ATOM 780 N N . LYS A 1 94 ? 6.355 -9.286 -18.698 1.00 54.06 94 LYS A N 1
ATOM 781 C CA . LYS A 1 94 ? 7.807 -9.393 -18.946 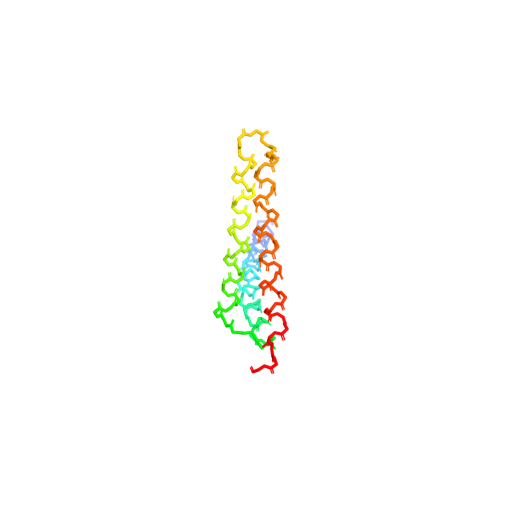1.00 54.06 94 LYS A CA 1
ATOM 782 C C . LYS A 1 94 ? 8.193 -10.004 -20.307 1.00 54.06 94 LYS A C 1
ATOM 784 O O . LYS A 1 94 ? 9.379 -10.181 -20.557 1.00 54.06 94 LYS A O 1
ATOM 789 N N . HIS A 1 95 ? 7.225 -10.398 -21.133 1.00 46.47 95 HIS A N 1
ATOM 790 C CA . HIS A 1 95 ? 7.449 -11.183 -22.351 1.00 46.47 95 HIS A CA 1
ATOM 791 C C . HIS A 1 95 ? 7.278 -10.411 -23.669 1.00 46.47 95 HIS A C 1
ATOM 793 O O . HIS A 1 95 ? 7.240 -11.056 -24.713 1.00 46.47 95 HIS A O 1
ATOM 799 N N . PHE A 1 96 ? 7.196 -9.078 -23.648 1.00 40.84 96 PHE A N 1
ATOM 800 C CA . PHE A 1 96 ? 7.194 -8.259 -24.866 1.00 40.84 96 PHE A CA 1
ATOM 801 C C . PHE A 1 96 ? 8.339 -7.254 -24.863 1.00 40.84 96 PHE A C 1
ATOM 803 O O . PHE A 1 96 ? 8.518 -6.585 -23.819 1.00 40.84 96 PHE A O 1
#

Sequence (96 aa):
MKYKILFIVLLLSAAAISVNAQVNHRSHVRAQTQIRAGISQGEAFRLRHMKQDLRRDYLRAKMNDGRIGPLERRHLLQEKRKMQRAEFRFRHNKHF

Radius of gyration: 22.7 Å; Cα contacts (8 Å, |Δi|>4): 27; chains: 1; bounding box: 60×19×64 Å

Solvent-accessible surface area (backbone atoms only — not comparable to full-atom values): 5598 Å² total; per-residue (Å²): 118,76,68,61,56,54,52,54,54,54,55,54,57,62,61,62,60,64,65,64,60,56,60,63,51,54,58,53,51,55,56,51,56,47,49,77,67,70,48,55,70,69,58,56,50,50,54,51,49,53,55,50,50,56,50,50,52,54,51,57,50,29,64,82,80,70,46,67,53,74,67,55,48,51,51,53,51,52,54,50,50,52,50,50,50,51,53,46,46,68,69,64,60,70,82,119

Foldseek 3Di:
DVVVVVVVVVVVVVVVVVVVVVVVVVVVVVLVVCVVLLADPVLVVVLVVLVVVLVVLVVVCCVPPNDHDPVSVVVSVVSVVVSVVSVVCRNPVSPD

Nearest PDB structures (foldseek):
  2kp8-assembly1_B  TM=7.987E-01  e=4.672E+00  Escherichia coli
  2kp8-assembly1_A  TM=8.062E-01  e=5.664E+00  Escherichia coli

pLDDT: mean 74.39, std 16.63,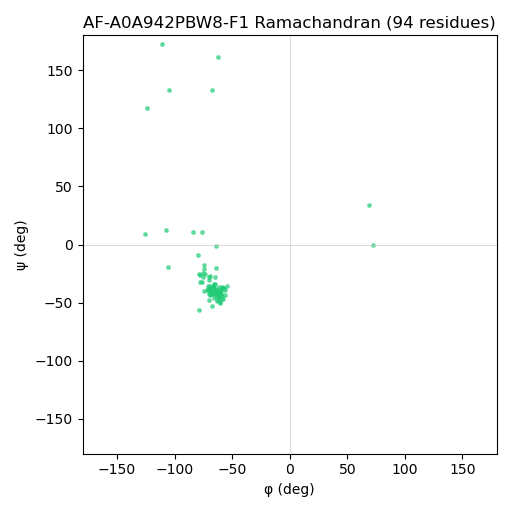 range [40.84, 95.62]

Secondary structure (DSSP, 8-state):
-HHHHHHHHHHHHHHHHHHHHHHHHHHHHHHHHHHHTT--HHHHHHHHHHHHHHHHHHHHHTTTTSS--HHHHHHHHHHHHHHHHHHHHHHHGGG-